Protein AF-A0AA38XTP7-F1 (afdb_monomer_lite)

Organism: NCBI:txid1002370

Foldseek 3Di:
DDDDQQFAWDDDDLWWTKTFGLADDDAQDKDWDWDWDQDPVRDTDIWTFIWTWPDWADDPDPSIIITIITTDDGDPVSSVVRVVSVVVVVPPDDPPPD

Radius of gyration: 15.28 Å; chains: 1; bounding box: 35×39×45 Å

Sequence (98 aa):
MRDSVVGRLGNVSETGMLMLASAALRDDALYQLRFPLPLADGRSELIDVGVHLLWSEPAHAPGQSWAGFRFLTLSREHRQLLRRWIGEDNDEAPVSTG

pLDDT: mean 90.28, std 13.77, range [47.44, 98.69]

Secondary structure (DSSP, 8-state):
------EEEEEE-SSEEEEEESSPPPTT-EEEEEEEEE-TTS-EEEEEEEEEEEEEEE-SSTT-EEEEEEEEEE-HHHHHHHHHHHHHHTT-------

InterPro domains:
  IPR009875 PilZ domain [PF07238] (5-86)

Structure (mmCIF, N/CA/C/O backbone):
data_AF-A0AA38XTP7-F1
#
_entry.id   AF-A0AA38XTP7-F1
#
loop_
_atom_site.group_PDB
_atom_site.id
_atom_site.type_symbol
_atom_site.label_atom_id
_atom_site.label_alt_id
_atom_site.label_comp_id
_atom_site.label_asym_id
_atom_site.label_entity_id
_atom_site.label_seq_id
_atom_site.pdbx_PDB_ins_code
_atom_site.Cartn_x
_atom_site.Cartn_y
_atom_site.Cartn_z
_atom_site.occupancy
_atom_site.B_iso_or_equiv
_atom_site.auth_seq_id
_atom_site.auth_comp_id
_atom_site.auth_asym_id
_atom_site.auth_atom_id
_atom_site.pdbx_PDB_model_num
ATOM 1 N N . MET A 1 1 ? -9.640 -18.787 -2.794 1.00 50.50 1 MET A N 1
ATOM 2 C CA . MET A 1 1 ? -8.407 -17.978 -2.895 1.00 50.50 1 MET A CA 1
ATOM 3 C C . MET A 1 1 ? -7.812 -17.923 -1.499 1.00 50.50 1 MET A C 1
ATOM 5 O O . MET A 1 1 ? -8.574 -17.670 -0.579 1.00 50.50 1 MET A O 1
ATOM 9 N N . ARG A 1 2 ? -6.544 -18.302 -1.310 1.00 62.69 2 ARG A N 1
ATOM 10 C CA . ARG A 1 2 ? -5.877 -18.194 -0.002 1.00 62.69 2 ARG A CA 1
ATOM 11 C C . ARG A 1 2 ? -5.189 -16.840 0.065 1.00 62.69 2 ARG A C 1
ATOM 13 O O . ARG A 1 2 ? -4.568 -16.449 -0.922 1.00 62.69 2 ARG A O 1
ATOM 20 N N . ASP A 1 3 ? -5.287 -16.183 1.209 1.00 79.19 3 ASP A N 1
ATOM 21 C CA . ASP A 1 3 ? -4.486 -14.999 1.489 1.00 79.19 3 ASP A CA 1
ATOM 22 C C . ASP A 1 3 ? -3.006 -15.411 1.488 1.00 79.19 3 ASP A C 1
ATOM 24 O O . ASP A 1 3 ? -2.626 -16.412 2.101 1.00 79.19 3 ASP A O 1
ATOM 28 N N . SER A 1 4 ? -2.182 -14.674 0.746 1.00 89.94 4 SER A N 1
ATOM 29 C CA . SER A 1 4 ? -0.731 -14.858 0.694 1.00 89.94 4 SER A CA 1
ATOM 30 C C . SER A 1 4 ? -0.066 -13.551 1.077 1.00 89.94 4 SER A C 1
ATOM 32 O O . SER A 1 4 ? -0.471 -12.486 0.613 1.00 89.94 4 SER A O 1
ATOM 34 N N . VAL A 1 5 ? 0.989 -13.629 1.884 1.00 94.25 5 VAL A N 1
ATOM 35 C CA . VAL A 1 5 ? 1.827 -12.464 2.172 1.00 94.25 5 VAL A CA 1
ATOM 36 C C . VAL A 1 5 ? 2.607 -12.116 0.904 1.00 94.25 5 VAL A C 1
ATOM 38 O O . VAL A 1 5 ? 3.327 -12.958 0.371 1.00 94.25 5 VAL A O 1
ATOM 41 N N . VAL A 1 6 ? 2.435 -10.891 0.405 1.00 95.56 6 VAL A N 1
ATOM 42 C CA . VAL A 1 6 ? 3.096 -10.393 -0.820 1.00 95.56 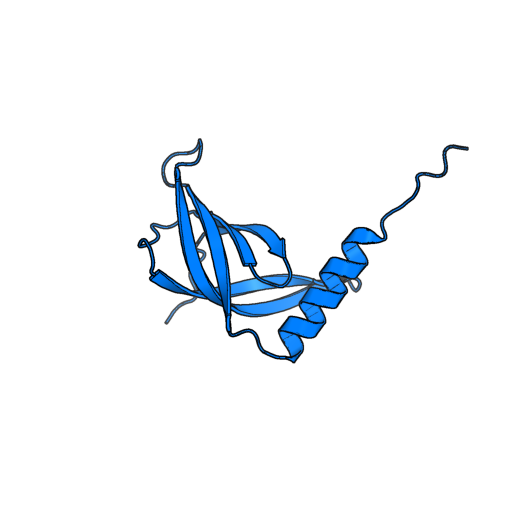6 VAL A CA 1
ATOM 43 C C . VAL A 1 6 ? 4.207 -9.382 -0.539 1.00 95.56 6 VAL A C 1
ATOM 45 O O . VAL A 1 6 ? 4.947 -9.004 -1.446 1.00 95.56 6 VAL A O 1
ATOM 48 N N . GLY A 1 7 ? 4.341 -8.947 0.711 1.00 96.25 7 GLY A N 1
ATOM 49 C CA . GLY A 1 7 ? 5.354 -7.990 1.121 1.00 96.25 7 GLY A CA 1
ATOM 50 C C . GLY A 1 7 ? 5.062 -7.378 2.480 1.00 96.25 7 GLY A C 1
ATOM 51 O O . GLY A 1 7 ? 4.163 -7.809 3.206 1.00 96.25 7 GLY A O 1
ATOM 52 N N . ARG A 1 8 ? 5.838 -6.348 2.804 1.00 96.94 8 ARG A N 1
ATOM 53 C CA . ARG A 1 8 ? 5.705 -5.543 4.014 1.00 96.94 8 ARG A CA 1
ATOM 54 C C . ARG A 1 8 ? 5.397 -4.100 3.642 1.00 96.94 8 ARG A C 1
ATOM 56 O O . ARG A 1 8 ? 6.093 -3.515 2.815 1.00 96.94 8 ARG A O 1
ATOM 63 N N . LEU A 1 9 ? 4.381 -3.526 4.275 1.00 96.94 9 LEU A N 1
ATOM 64 C CA . LEU A 1 9 ? 4.056 -2.110 4.132 1.00 96.94 9 LEU A CA 1
ATOM 65 C C . LEU A 1 9 ? 5.214 -1.258 4.677 1.00 96.94 9 LEU A C 1
ATOM 67 O O . LEU A 1 9 ? 5.665 -1.479 5.801 1.00 96.94 9 LEU A O 1
ATOM 71 N N . GLY A 1 10 ? 5.717 -0.339 3.856 1.00 96.06 10 GLY A N 1
ATOM 72 C CA . GLY A 1 10 ? 6.785 0.594 4.209 1.00 96.06 10 GLY A CA 1
ATOM 73 C C . GLY A 1 10 ? 6.234 1.955 4.618 1.00 96.06 10 GLY A C 1
ATOM 74 O O . GLY A 1 10 ? 6.553 2.446 5.693 1.00 96.06 10 GLY A O 1
ATOM 75 N N . ASN A 1 11 ? 5.382 2.541 3.776 1.00 95.31 11 ASN A N 1
ATOM 76 C CA . ASN A 1 11 ? 4.648 3.762 4.093 1.00 95.31 11 ASN A CA 1
ATOM 77 C C . ASN A 1 11 ? 3.225 3.698 3.529 1.00 95.31 11 ASN A C 1
ATOM 79 O O . ASN A 1 11 ? 2.929 2.901 2.633 1.00 95.31 11 ASN A O 1
ATOM 83 N N . VAL A 1 12 ? 2.348 4.547 4.053 1.00 96.69 12 VAL A N 1
ATOM 84 C CA . VAL A 1 12 ? 0.971 4.673 3.584 1.00 96.69 12 VAL A CA 1
ATOM 85 C C . VAL A 1 12 ? 0.536 6.132 3.632 1.00 96.69 12 VAL A C 1
ATOM 87 O O . VAL A 1 12 ? 0.945 6.884 4.511 1.00 96.69 12 VAL A O 1
ATOM 90 N N . SER A 1 13 ? -0.283 6.536 2.668 1.00 95.12 13 SER A N 1
ATOM 91 C CA . SER A 1 13 ? -0.957 7.832 2.628 1.00 95.12 13 SER A CA 1
ATOM 92 C C . SER A 1 13 ? -2.450 7.630 2.361 1.00 95.12 13 SER A C 1
ATOM 94 O O . SER A 1 13 ? -2.909 6.509 2.149 1.00 95.12 13 SER A O 1
ATOM 96 N N . GLU A 1 14 ? -3.235 8.709 2.308 1.00 94.06 14 GLU A N 1
ATOM 97 C CA . GLU A 1 14 ? -4.662 8.621 1.959 1.00 94.06 14 GLU A CA 1
ATOM 98 C C . GLU A 1 14 ? -4.921 8.066 0.543 1.00 94.06 14 GLU A C 1
ATOM 100 O O . GLU A 1 14 ? -6.035 7.629 0.236 1.00 94.06 14 GLU A O 1
ATOM 105 N N . THR A 1 15 ? -3.922 8.114 -0.342 1.00 96.00 15 THR A N 1
ATOM 106 C CA . THR A 1 15 ? -4.082 7.838 -1.778 1.00 96.00 15 THR A CA 1
ATOM 107 C C . THR A 1 15 ? -3.193 6.719 -2.300 1.00 96.00 15 THR A C 1
ATOM 109 O O . THR A 1 15 ? -3.354 6.315 -3.454 1.00 96.00 15 THR A O 1
ATOM 112 N N . GLY A 1 16 ? -2.275 6.195 -1.494 1.00 97.50 16 GLY A N 1
ATOM 113 C CA . GLY A 1 16 ? -1.329 5.193 -1.951 1.00 97.50 16 GLY A CA 1
ATOM 114 C C . GLY A 1 16 ? -0.502 4.579 -0.837 1.00 97.50 16 GLY A C 1
ATOM 115 O O . GLY A 1 16 ? -0.678 4.871 0.345 1.00 97.50 16 GLY A O 1
ATOM 116 N N . MET A 1 17 ? 0.411 3.706 -1.242 1.00 98.00 17 MET A N 1
ATOM 117 C CA . MET A 1 17 ? 1.326 3.039 -0.327 1.00 98.00 17 MET A CA 1
ATOM 118 C C . MET A 1 17 ? 2.628 2.634 -1.008 1.00 98.00 17 MET A C 1
ATOM 120 O O . MET A 1 17 ? 2.658 2.360 -2.212 1.00 98.00 17 MET A O 1
ATOM 124 N N . LEU A 1 18 ? 3.679 2.536 -0.204 1.00 98.25 18 LEU A N 1
ATOM 125 C CA . LEU A 1 18 ? 4.939 1.892 -0.541 1.00 98.25 18 LEU A CA 1
ATOM 126 C C . LEU A 1 18 ? 4.986 0.525 0.131 1.00 98.25 18 LEU A C 1
ATOM 128 O O . LEU A 1 18 ? 4.752 0.406 1.334 1.00 98.25 18 LEU A O 1
ATOM 132 N N . MET A 1 19 ? 5.358 -0.499 -0.625 1.00 98.19 19 MET A N 1
ATOM 133 C CA . MET A 1 19 ? 5.566 -1.846 -0.109 1.00 98.19 19 MET A CA 1
ATOM 134 C C . MET A 1 19 ? 6.968 -2.328 -0.461 1.00 98.19 19 MET A C 1
ATOM 136 O O . MET A 1 19 ? 7.424 -2.155 -1.589 1.00 98.19 19 MET A O 1
ATOM 140 N N . LEU A 1 20 ? 7.621 -2.987 0.492 1.00 98.06 20 LEU A N 1
ATOM 141 C CA . LEU A 1 20 ? 8.730 -3.887 0.209 1.00 98.06 20 LEU A CA 1
ATOM 142 C C . LEU A 1 20 ? 8.132 -5.245 -0.166 1.00 98.06 20 LEU A C 1
ATOM 144 O O . LEU A 1 20 ? 7.738 -6.024 0.706 1.00 98.06 20 LEU A O 1
ATOM 148 N N . ALA A 1 21 ? 7.979 -5.492 -1.461 1.00 97.69 21 ALA A N 1
ATOM 149 C CA . ALA A 1 21 ? 7.432 -6.729 -1.986 1.00 97.69 21 ALA A CA 1
ATOM 150 C C . ALA A 1 21 ? 8.403 -7.892 -1.750 1.00 97.69 21 ALA A C 1
ATOM 152 O O . ALA A 1 21 ? 9.614 -7.754 -1.907 1.00 97.69 21 ALA A O 1
ATOM 153 N N . SER A 1 22 ? 7.852 -9.049 -1.392 1.00 95.88 22 SER A N 1
ATOM 154 C CA . SER A 1 22 ? 8.566 -10.329 -1.263 1.00 95.88 22 SER A CA 1
ATOM 155 C C . SER A 1 22 ? 8.040 -11.379 -2.246 1.00 95.88 22 SER A C 1
ATOM 157 O O . SER A 1 22 ? 8.345 -12.564 -2.129 1.00 95.88 22 SER A O 1
ATOM 159 N N . ALA A 1 23 ? 7.195 -10.946 -3.180 1.00 94.06 23 ALA A N 1
ATOM 160 C CA . ALA A 1 23 ? 6.609 -11.741 -4.242 1.00 94.06 23 ALA A CA 1
ATOM 161 C C . ALA A 1 23 ? 6.791 -11.010 -5.574 1.00 94.06 23 ALA A C 1
ATOM 163 O O . ALA A 1 23 ? 6.854 -9.781 -5.613 1.00 94.06 23 ALA A O 1
ATOM 164 N N . ALA A 1 24 ? 6.846 -11.769 -6.670 1.00 93.69 24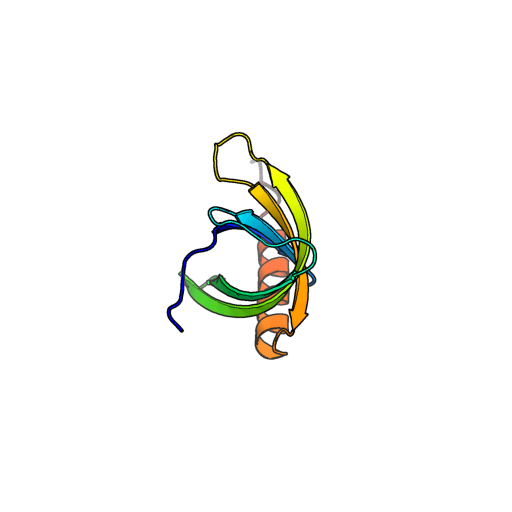 ALA A N 1
ATOM 165 C CA . ALA A 1 24 ? 6.903 -11.186 -8.001 1.00 93.69 24 ALA A CA 1
ATOM 166 C C . ALA A 1 24 ? 5.609 -10.413 -8.289 1.00 93.69 24 ALA A C 1
ATOM 168 O O . ALA A 1 24 ? 4.513 -10.978 -8.251 1.00 93.69 24 ALA A O 1
ATOM 169 N N . LEU A 1 25 ? 5.756 -9.127 -8.590 1.00 95.62 25 LEU A N 1
ATOM 170 C CA . LEU A 1 25 ? 4.669 -8.273 -9.038 1.00 95.62 25 LEU A CA 1
ATOM 171 C C . LEU A 1 25 ? 4.736 -8.149 -10.557 1.00 95.62 25 LEU A C 1
ATOM 173 O O . LEU A 1 25 ? 5.805 -8.007 -11.141 1.00 95.62 25 LEU A O 1
ATOM 177 N N . ARG A 1 26 ? 3.575 -8.214 -11.196 1.00 97.19 26 ARG A N 1
ATOM 178 C CA . ARG A 1 26 ? 3.400 -7.850 -12.596 1.00 97.19 26 ARG A CA 1
ATOM 179 C C . ARG A 1 26 ? 3.260 -6.337 -12.723 1.00 97.19 26 ARG A C 1
ATOM 181 O O . ARG A 1 26 ? 2.407 -5.761 -12.045 1.00 97.19 26 ARG A O 1
ATOM 188 N N . ASP A 1 27 ? 4.049 -5.755 -13.617 1.00 95.38 27 ASP A N 1
ATOM 189 C CA . ASP A 1 27 ? 4.015 -4.334 -13.967 1.00 95.38 27 ASP A CA 1
ATOM 190 C C . ASP A 1 27 ? 2.624 -3.889 -14.436 1.00 95.38 27 ASP A C 1
ATOM 192 O O . ASP A 1 27 ? 1.919 -4.652 -15.105 1.00 95.38 27 ASP A O 1
ATOM 196 N N . ASP A 1 28 ? 2.241 -2.661 -14.064 1.00 94.88 28 ASP A N 1
ATOM 197 C CA . ASP A 1 28 ? 0.970 -2.005 -14.436 1.00 94.88 28 ASP A CA 1
ATOM 198 C C . ASP A 1 28 ? -0.292 -2.825 -14.070 1.00 94.88 28 ASP A C 1
ATOM 200 O O . ASP A 1 28 ? -1.372 -2.673 -14.639 1.00 94.88 28 ASP A O 1
ATOM 204 N N . ALA A 1 29 ? -0.171 -3.757 -13.119 1.00 97.75 29 ALA A N 1
ATOM 205 C CA . ALA A 1 29 ? -1.270 -4.629 -12.725 1.00 97.75 29 ALA A CA 1
ATOM 206 C C . ALA A 1 29 ? -2.104 -4.053 -11.573 1.00 97.75 29 ALA A C 1
ATOM 208 O O . ALA A 1 29 ? -1.646 -3.255 -10.745 1.00 97.75 29 ALA A O 1
ATOM 209 N N . LEU A 1 30 ? -3.353 -4.521 -11.511 1.00 98.25 30 LEU A N 1
ATOM 210 C CA . LEU A 1 30 ? -4.290 -4.228 -10.435 1.00 98.25 30 LEU A CA 1
ATOM 211 C C . LEU A 1 30 ? -4.309 -5.373 -9.426 1.00 98.25 30 LEU A C 1
ATOM 213 O O . LEU A 1 30 ? -4.421 -6.537 -9.811 1.00 98.25 30 LEU A O 1
ATOM 217 N N . TYR A 1 31 ? -4.270 -5.036 -8.142 1.00 96.94 31 TYR A N 1
ATOM 218 C CA . TYR A 1 31 ? -4.313 -6.009 -7.053 1.00 96.94 31 TYR A CA 1
ATOM 219 C C . TYR A 1 31 ? -5.411 -5.660 -6.057 1.00 96.94 31 TYR A C 1
ATOM 221 O O . TYR A 1 31 ? -5.715 -4.489 -5.842 1.00 96.94 31 TYR A O 1
ATOM 229 N N . GLN A 1 32 ? -5.980 -6.684 -5.427 1.00 96.50 32 GLN A N 1
ATOM 230 C CA . GLN A 1 32 ? -6.718 -6.539 -4.176 1.00 96.50 32 GLN A CA 1
ATOM 231 C C . GLN A 1 32 ? -5.783 -6.967 -3.058 1.00 96.50 32 GLN A C 1
ATOM 233 O O . GLN A 1 32 ? -5.308 -8.103 -3.050 1.00 96.50 32 GLN A O 1
ATOM 238 N N . LEU A 1 33 ? -5.474 -6.031 -2.172 1.00 96.38 33 LEU A N 1
ATOM 239 C CA . LEU A 1 33 ? -4.553 -6.223 -1.068 1.00 96.38 33 LEU A CA 1
ATOM 240 C C . LEU A 1 33 ? -5.260 -5.913 0.241 1.00 96.38 33 LEU A C 1
ATOM 242 O O . LEU A 1 33 ? -6.250 -5.183 0.291 1.00 96.38 33 LEU A O 1
ATOM 246 N N . ARG A 1 34 ? -4.702 -6.470 1.307 1.00 96.31 34 ARG A N 1
ATOM 247 C CA . ARG A 1 34 ? -5.139 -6.230 2.669 1.00 96.31 34 ARG A CA 1
ATOM 248 C C . ARG A 1 34 ? -3.927 -5.940 3.529 1.00 96.31 34 ARG A C 1
ATOM 250 O O . ARG A 1 34 ? -2.923 -6.642 3.419 1.00 96.31 34 ARG A O 1
ATOM 257 N N . PHE A 1 35 ? -4.030 -4.951 4.406 1.00 96.62 35 PHE A N 1
ATOM 258 C CA . PHE A 1 35 ? -3.004 -4.693 5.411 1.00 96.62 35 PHE A CA 1
ATOM 259 C C . PHE A 1 35 ? -3.633 -4.358 6.769 1.00 96.62 35 PHE A C 1
ATOM 261 O O . PHE A 1 35 ? -4.716 -3.772 6.809 1.00 96.62 35 PHE A O 1
ATOM 268 N N . PRO A 1 36 ? -2.994 -4.746 7.886 1.00 96.00 36 PRO A N 1
ATOM 269 C CA . PRO A 1 36 ? -3.425 -4.319 9.209 1.00 96.00 36 PRO A CA 1
ATOM 270 C C . PRO A 1 36 ? -3.047 -2.852 9.447 1.00 96.00 36 PRO A C 1
ATOM 272 O O . PRO A 1 36 ? -1.914 -2.450 9.183 1.00 96.00 36 PRO A O 1
ATOM 275 N N . LEU A 1 37 ? -3.987 -2.073 9.975 1.00 95.25 37 LEU A N 1
ATOM 276 C CA . LEU A 1 37 ? -3.793 -0.707 10.446 1.00 95.25 37 LEU A CA 1
ATOM 277 C C . LEU A 1 37 ? -3.878 -0.707 11.981 1.00 95.25 37 LEU A C 1
ATOM 279 O O . LEU A 1 37 ? -4.956 -0.988 12.517 1.00 95.25 37 LEU A O 1
ATOM 283 N N . PRO A 1 38 ? -2.772 -0.454 12.700 1.00 94.00 38 PRO A N 1
ATOM 284 C CA . PRO A 1 38 ? -2.783 -0.436 14.159 1.00 94.00 38 PRO A CA 1
ATOM 285 C C . PRO A 1 38 ? -3.603 0.752 14.668 1.00 94.00 38 PRO A C 1
ATOM 287 O O . PRO A 1 38 ? -3.524 1.835 14.108 1.00 94.00 38 PRO A O 1
ATOM 290 N N . LEU A 1 39 ? -4.388 0.569 15.725 1.00 91.44 39 LEU A N 1
ATOM 291 C CA . LEU A 1 39 ? -5.210 1.617 16.331 1.00 91.44 39 LEU A CA 1
ATOM 292 C C . LEU A 1 39 ? -4.672 1.983 17.720 1.00 91.44 39 LEU A C 1
ATOM 294 O O . LEU A 1 39 ? -4.011 1.173 18.371 1.00 91.44 39 LEU A O 1
ATOM 298 N N . ALA A 1 40 ? -5.006 3.184 18.201 1.00 87.19 40 ALA A N 1
ATOM 299 C CA . ALA A 1 40 ? -4.546 3.702 19.495 1.00 87.19 40 ALA A CA 1
ATOM 300 C C . ALA A 1 40 ? -4.953 2.837 20.706 1.00 87.19 40 ALA A C 1
ATOM 302 O O . ALA A 1 40 ? -4.297 2.858 21.744 1.00 87.19 40 ALA A O 1
A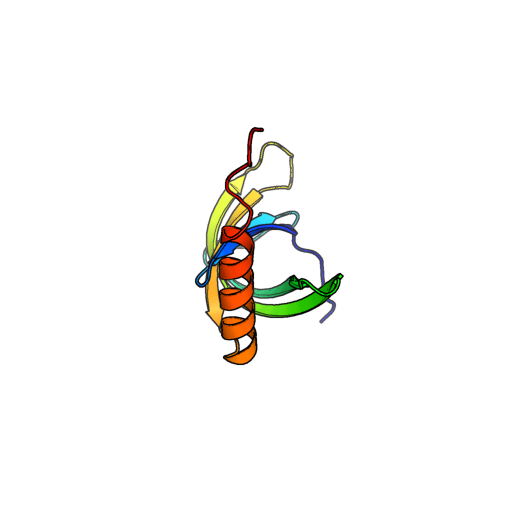TOM 303 N N . ASP A 1 41 ? -6.019 2.045 20.583 1.00 88.31 41 ASP A N 1
ATOM 304 C CA . ASP A 1 41 ? -6.493 1.132 21.630 1.00 88.31 41 ASP A CA 1
ATOM 305 C C . ASP A 1 41 ? -5.761 -0.226 21.650 1.00 88.31 41 ASP A C 1
ATOM 307 O O . ASP A 1 41 ? -6.168 -1.146 22.363 1.00 88.31 41 ASP A O 1
ATOM 311 N N . GLY A 1 42 ? -4.690 -0.368 20.862 1.00 89.00 42 GLY A N 1
ATOM 312 C CA . GLY A 1 42 ? -3.889 -1.585 20.751 1.00 89.00 42 GLY A CA 1
ATOM 313 C C . GLY A 1 42 ? -4.491 -2.655 19.838 1.00 89.00 42 GLY A C 1
ATOM 314 O O . GLY A 1 42 ? -3.893 -3.721 19.673 1.00 89.00 42 GLY A O 1
ATOM 315 N N . ARG A 1 43 ? -5.656 -2.406 19.228 1.00 92.81 43 ARG A N 1
ATOM 316 C CA . ARG A 1 43 ? -6.233 -3.293 18.208 1.00 92.81 43 ARG A CA 1
ATOM 317 C C . ARG A 1 43 ? -5.641 -2.994 16.832 1.00 92.81 43 ARG A C 1
ATOM 319 O O . ARG A 1 43 ? -4.860 -2.067 16.639 1.00 92.81 43 ARG A O 1
ATOM 326 N N . SER A 1 44 ? -6.002 -3.804 15.845 1.00 94.38 44 SER A N 1
ATOM 327 C CA . SER A 1 44 ? -5.709 -3.522 14.441 1.00 94.38 44 SER A CA 1
ATOM 328 C C . SER A 1 44 ? -6.945 -3.772 13.600 1.00 94.38 44 SER A C 1
ATOM 330 O O . SER A 1 44 ? -7.598 -4.802 13.768 1.00 94.38 44 SER A O 1
ATOM 332 N N . GLU A 1 45 ? -7.232 -2.851 12.687 1.00 96.06 45 GLU A N 1
ATOM 333 C CA . GLU A 1 45 ? -8.279 -3.027 11.685 1.00 96.06 45 GLU A CA 1
ATOM 334 C C . GLU A 1 45 ? -7.661 -3.500 10.371 1.00 96.06 45 GLU A C 1
ATOM 336 O O . GLU A 1 45 ? -6.595 -3.034 9.970 1.00 96.06 45 GLU A O 1
ATOM 341 N N . LEU A 1 46 ? -8.320 -4.428 9.680 1.00 96.19 46 LEU A N 1
ATOM 342 C CA . LEU A 1 46 ? -7.872 -4.882 8.367 1.00 96.19 46 LEU A CA 1
ATOM 343 C C . LEU A 1 46 ? -8.417 -3.959 7.280 1.00 96.19 46 LEU A C 1
ATOM 345 O O . LEU A 1 46 ? -9.620 -3.893 7.050 1.00 96.19 46 LEU A O 1
ATOM 349 N N . ILE A 1 47 ? -7.516 -3.286 6.572 1.00 96.56 47 ILE A N 1
ATOM 350 C CA . ILE A 1 47 ? -7.860 -2.423 5.450 1.00 96.56 47 ILE A CA 1
ATOM 351 C C . ILE A 1 47 ? -7.811 -3.234 4.161 1.00 96.56 47 ILE A C 1
ATOM 353 O O 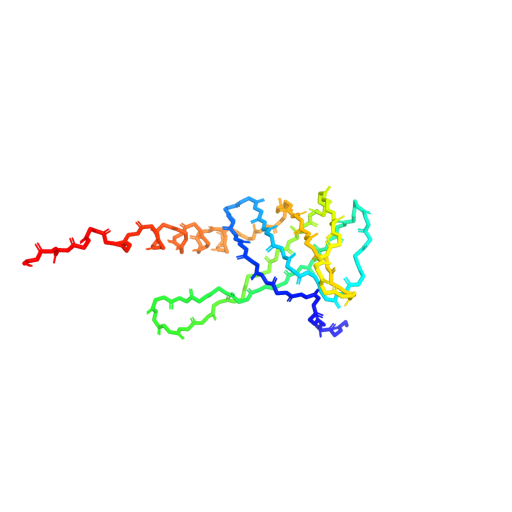. ILE A 1 47 ? -6.733 -3.596 3.696 1.00 96.56 47 ILE A O 1
ATOM 357 N N . ASP A 1 48 ? -8.980 -3.479 3.572 1.00 96.06 48 ASP A N 1
ATOM 358 C CA . ASP A 1 48 ? -9.113 -3.992 2.206 1.00 96.06 48 ASP A CA 1
ATOM 359 C C . ASP A 1 48 ? -9.022 -2.848 1.192 1.00 96.06 48 ASP A C 1
ATOM 361 O O . ASP A 1 48 ? -9.769 -1.864 1.284 1.00 96.06 48 ASP A O 1
ATOM 365 N N . VAL A 1 49 ? -8.119 -2.985 0.219 1.00 97.56 49 VAL A N 1
ATOM 366 C CA . VAL A 1 49 ? -7.829 -1.954 -0.777 1.00 97.56 49 VAL A CA 1
ATOM 367 C C . VAL A 1 49 ? -7.556 -2.555 -2.156 1.00 97.56 49 VAL A C 1
ATOM 369 O O . VAL A 1 49 ? -6.771 -3.486 -2.326 1.00 97.56 49 VAL A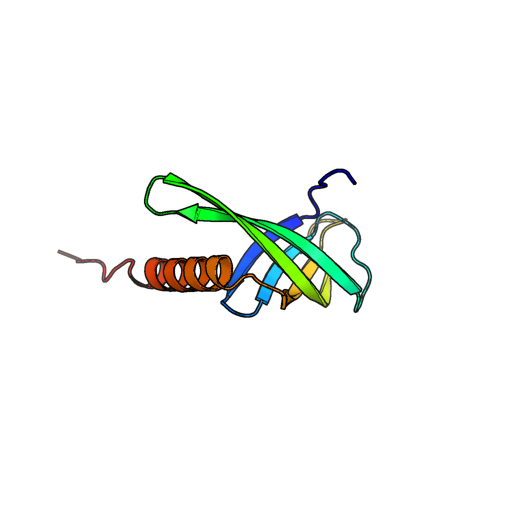 O 1
ATOM 372 N N . GLY A 1 50 ? -8.178 -1.970 -3.176 1.00 98.19 50 GLY A N 1
ATOM 373 C CA . GLY A 1 50 ? -7.804 -2.208 -4.566 1.00 98.19 50 GLY A CA 1
ATOM 374 C C . GLY A 1 50 ? -6.733 -1.213 -4.973 1.00 98.19 50 GLY A C 1
ATOM 375 O O . GLY A 1 50 ? -6.902 -0.015 -4.742 1.00 98.19 50 GLY A O 1
ATOM 376 N N . VAL A 1 51 ? -5.652 -1.681 -5.586 1.00 98.50 51 VAL A N 1
ATOM 377 C CA . VAL A 1 51 ? -4.486 -0.859 -5.915 1.00 98.50 51 VAL A CA 1
ATOM 378 C C . VAL A 1 51 ? -4.032 -1.037 -7.355 1.00 98.50 51 VAL A C 1
ATOM 380 O O . VAL A 1 51 ? -4.223 -2.097 -7.947 1.00 98.50 51 VAL A O 1
ATOM 383 N N . HIS A 1 52 ? -3.391 -0.005 -7.898 1.00 98.69 52 HIS A N 1
ATOM 384 C CA . HIS A 1 52 ? -2.636 -0.064 -9.146 1.00 98.69 52 HIS A CA 1
ATOM 385 C C . HIS A 1 52 ? -1.147 0.073 -8.846 1.00 98.69 52 HIS A C 1
ATOM 387 O O . HIS A 1 52 ? -0.753 1.052 -8.203 1.00 98.69 52 HIS A O 1
ATOM 393 N N . LEU A 1 53 ? -0.341 -0.880 -9.315 1.00 98.62 53 LEU A N 1
ATOM 394 C CA . LEU A 1 53 ? 1.115 -0.778 -9.271 1.00 98.62 53 LEU A CA 1
ATOM 395 C C . LEU A 1 53 ? 1.585 0.319 -10.232 1.00 98.62 53 LEU A C 1
ATOM 397 O O . LEU A 1 53 ? 1.273 0.271 -11.414 1.00 98.62 53 LEU A O 1
ATOM 401 N N . LEU A 1 54 ? 2.328 1.302 -9.725 1.00 98.25 54 LEU A N 1
ATOM 402 C CA . LEU A 1 54 ? 2.859 2.411 -10.523 1.00 98.25 54 LEU A CA 1
ATOM 403 C C . LEU A 1 54 ? 4.291 2.160 -10.987 1.00 98.25 54 LEU A C 1
ATOM 405 O O . LEU A 1 54 ? 4.657 2.527 -12.097 1.00 98.25 54 LEU A O 1
ATOM 409 N N . TRP A 1 55 ? 5.100 1.569 -10.116 1.00 98.06 55 TRP A N 1
ATOM 410 C CA . TRP A 1 55 ? 6.499 1.260 -10.376 1.00 98.06 55 TRP A CA 1
ATOM 411 C C . TRP A 1 55 ? 6.958 0.144 -9.441 1.00 98.06 55 TRP A C 1
ATOM 413 O O . TRP A 1 55 ? 6.434 0.007 -8.330 1.00 98.06 55 TRP A O 1
ATOM 423 N N . SER A 1 56 ? 7.950 -0.634 -9.877 1.00 97.81 56 SER A N 1
ATOM 424 C CA . SER A 1 56 ? 8.667 -1.584 -9.031 1.00 97.81 56 SER A CA 1
ATOM 425 C C . SER A 1 56 ? 10.160 -1.546 -9.335 1.00 97.81 56 SER A C 1
ATOM 427 O O . SER A 1 56 ? 10.565 -1.641 -10.490 1.00 97.81 56 SER A O 1
ATOM 429 N N . GLU A 1 57 ? 10.974 -1.412 -8.294 1.00 97.12 57 GLU A N 1
ATOM 430 C CA . GLU A 1 57 ? 12.429 -1.329 -8.394 1.00 97.12 57 GLU A CA 1
ATOM 431 C C . GLU A 1 57 ? 13.080 -2.376 -7.483 1.00 97.12 57 GLU A C 1
ATOM 433 O O . GLU A 1 57 ? 12.632 -2.551 -6.346 1.00 97.12 57 GLU A O 1
ATOM 438 N N . PRO A 1 58 ? 14.127 -3.091 -7.931 1.00 96.62 58 PRO A N 1
ATOM 439 C CA . PRO A 1 58 ? 14.827 -4.058 -7.091 1.00 96.62 58 PRO A CA 1
ATOM 440 C C . PRO A 1 58 ? 15.326 -3.434 -5.782 1.00 96.62 58 PRO A C 1
ATOM 442 O O . PRO A 1 58 ? 15.924 -2.360 -5.779 1.00 96.62 58 PRO A O 1
ATOM 445 N N . ALA A 1 59 ? 15.111 -4.129 -4.667 1.00 95.25 59 ALA A N 1
ATOM 446 C CA . ALA A 1 59 ? 15.709 -3.762 -3.390 1.00 95.25 59 ALA A CA 1
ATOM 447 C C . ALA A 1 59 ? 17.140 -4.322 -3.283 1.00 95.25 59 ALA A C 1
ATOM 449 O O . ALA A 1 59 ? 17.602 -5.088 -4.128 1.00 95.25 59 ALA A O 1
ATOM 450 N N . HIS A 1 60 ? 17.846 -3.977 -2.203 1.00 92.31 60 HIS A N 1
ATOM 451 C CA . HIS A 1 60 ? 19.187 -4.518 -1.943 1.00 92.31 60 HIS A CA 1
ATOM 452 C C . HIS A 1 60 ? 19.194 -6.041 -1.731 1.00 92.31 60 HIS A C 1
ATOM 454 O O . HIS A 1 60 ? 20.189 -6.699 -2.031 1.00 92.31 60 HIS A O 1
ATOM 460 N N . ALA A 1 61 ? 18.105 -6.604 -1.201 1.00 90.62 61 ALA A N 1
ATOM 461 C CA . ALA A 1 61 ? 17.979 -8.036 -0.969 1.00 90.62 61 ALA A CA 1
ATOM 462 C C . ALA A 1 61 ? 17.420 -8.754 -2.216 1.00 90.62 61 ALA A C 1
ATOM 464 O O . ALA A 1 61 ? 16.395 -8.324 -2.754 1.00 90.62 61 ALA A O 1
ATOM 465 N N . PRO A 1 62 ? 18.028 -9.873 -2.659 1.00 91.00 62 PRO A N 1
ATOM 466 C CA . PRO A 1 62 ? 17.510 -10.659 -3.774 1.00 91.00 62 PRO A CA 1
ATOM 467 C C . PRO A 1 62 ? 16.068 -11.123 -3.547 1.00 91.00 62 PRO A C 1
ATOM 469 O O . PRO A 1 62 ? 15.711 -11.572 -2.459 1.00 91.00 62 PRO A O 1
ATOM 472 N N . GLY A 1 63 ? 15.247 -11.044 -4.596 1.00 91.50 63 GLY A N 1
ATOM 473 C CA . GLY A 1 63 ? 13.836 -11.437 -4.539 1.00 91.50 63 GLY A CA 1
ATOM 474 C C . GLY A 1 63 ? 12.921 -10.430 -3.837 1.00 91.50 63 GLY A C 1
ATOM 475 O O . GLY A 1 63 ? 11.737 -10.717 -3.676 1.00 91.50 63 GLY A O 1
ATOM 476 N N . GLN A 1 64 ? 13.443 -9.264 -3.443 1.00 96.69 64 GLN A N 1
ATOM 477 C CA . GLN A 1 64 ? 12.649 -8.155 -2.929 1.00 96.69 64 GLN A CA 1
ATOM 478 C C . GLN A 1 64 ? 12.669 -6.968 -3.889 1.00 96.69 64 GLN A C 1
ATOM 480 O O . GLN A 1 64 ? 13.673 -6.696 -4.552 1.00 96.69 64 GLN A O 1
ATOM 485 N N . SER A 1 65 ? 11.565 -6.232 -3.932 1.00 97.94 65 SER A N 1
ATOM 486 C CA . SER A 1 65 ? 11.470 -4.975 -4.669 1.00 97.94 65 SER A CA 1
ATOM 487 C C . SER A 1 65 ? 10.720 -3.924 -3.867 1.00 97.94 65 SER A C 1
ATOM 489 O O . SER A 1 65 ? 9.787 -4.230 -3.126 1.00 97.94 65 SER A O 1
ATOM 491 N N . TRP A 1 66 ? 11.122 -2.668 -4.011 1.00 98.00 66 TRP A N 1
ATOM 492 C CA . TRP A 1 66 ? 10.267 -1.554 -3.643 1.00 98.00 66 TRP A CA 1
ATOM 493 C C . TRP A 1 66 ? 9.184 -1.402 -4.701 1.00 98.00 66 TRP A C 1
ATOM 495 O O . TRP A 1 66 ? 9.455 -1.507 -5.896 1.00 98.00 66 TRP A O 1
ATOM 505 N N . ALA A 1 67 ? 7.950 -1.193 -4.263 1.00 98.44 67 ALA A N 1
ATOM 506 C CA . ALA A 1 67 ? 6.810 -1.046 -5.148 1.00 98.44 67 ALA A CA 1
ATOM 507 C C . ALA A 1 67 ? 5.892 0.070 -4.654 1.00 98.44 67 ALA A C 1
ATOM 509 O O . ALA A 1 67 ? 5.438 0.053 -3.504 1.00 98.44 67 ALA A O 1
ATOM 510 N N . GLY A 1 68 ? 5.622 1.032 -5.534 1.00 98.44 68 GLY A N 1
ATOM 511 C CA . GLY A 1 68 ? 4.703 2.135 -5.278 1.00 98.44 68 GLY A CA 1
ATOM 512 C C . GLY A 1 68 ? 3.327 1.857 -5.864 1.00 98.44 68 GLY A C 1
ATOM 513 O O . GLY A 1 68 ? 3.201 1.499 -7.035 1.00 98.44 68 GLY A O 1
ATOM 514 N N . PHE A 1 69 ? 2.284 2.065 -5.065 1.00 98.62 69 PHE A N 1
ATOM 515 C CA . PHE A 1 69 ? 0.902 1.818 -5.458 1.00 98.62 69 PHE A CA 1
ATOM 516 C C . PHE A 1 69 ? 0.030 3.056 -5.273 1.00 98.62 6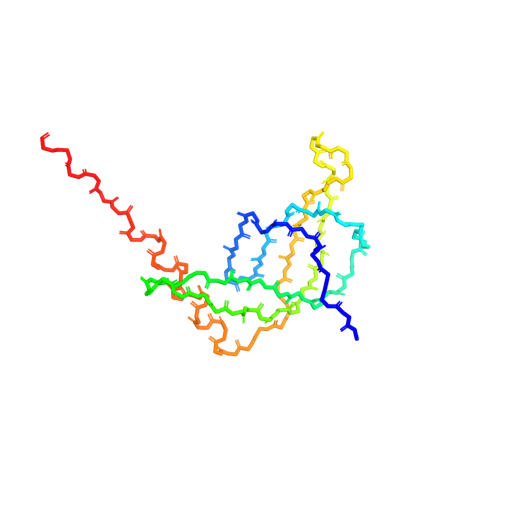9 PHE A C 1
ATOM 518 O O . PHE A 1 69 ? 0.157 3.765 -4.274 1.00 98.62 69 PHE A O 1
ATOM 525 N N . ARG A 1 70 ? -0.933 3.254 -6.180 1.00 98.38 70 ARG A N 1
ATOM 526 C CA . ARG A 1 70 ? -2.086 4.140 -5.938 1.00 98.38 70 ARG A CA 1
ATOM 527 C C . ARG A 1 70 ? -3.311 3.331 -5.538 1.00 98.38 70 ARG A C 1
ATOM 529 O O . ARG A 1 70 ? -3.543 2.245 -6.070 1.00 98.38 70 ARG A O 1
ATOM 536 N N . PHE A 1 71 ? -4.133 3.888 -4.663 1.00 98.12 71 PHE A N 1
ATOM 537 C CA . PHE A 1 71 ? -5.421 3.316 -4.296 1.00 98.12 71 PHE A CA 1
ATOM 538 C C . PHE A 1 71 ? -6.458 3.579 -5.390 1.00 98.12 71 PHE A C 1
ATOM 540 O O . PHE A 1 71 ? -6.605 4.694 -5.887 1.00 98.12 71 PHE A O 1
ATOM 547 N N . LEU A 1 72 ? -7.191 2.532 -5.755 1.00 97.88 72 LEU A N 1
ATOM 548 C CA . LEU A 1 72 ? -8.323 2.567 -6.678 1.00 97.88 72 LEU A CA 1
ATOM 549 C C . LEU A 1 72 ? -9.641 2.459 -5.927 1.00 97.88 72 LEU A C 1
ATOM 551 O O . LEU A 1 72 ? -10.570 3.224 -6.174 1.00 97.88 72 LEU A O 1
ATOM 555 N N . THR A 1 73 ? -9.716 1.504 -5.002 1.00 96.44 73 THR A N 1
ATOM 556 C CA . THR A 1 73 ? -10.931 1.222 -4.243 1.00 96.44 73 THR A CA 1
ATOM 557 C C . THR A 1 73 ? -10.601 1.126 -2.770 1.00 96.44 73 THR A C 1
ATOM 559 O O . THR A 1 73 ? -9.732 0.359 -2.372 1.00 96.44 73 THR A O 1
ATOM 562 N N . LEU A 1 74 ? -11.326 1.894 -1.968 1.00 95.44 74 LEU A N 1
ATOM 563 C CA . LEU A 1 74 ? -11.275 1.865 -0.514 1.00 95.44 74 LEU A CA 1
ATOM 564 C C . LEU A 1 74 ? -12.679 2.212 -0.027 1.00 95.44 74 LEU A C 1
ATOM 566 O O . LEU A 1 74 ? -13.251 3.199 -0.512 1.00 95.44 74 LEU A O 1
ATOM 570 N N . SER A 1 75 ? -13.242 1.408 0.880 1.00 96.00 75 SER A N 1
ATOM 571 C CA . SER A 1 75 ? -14.554 1.706 1.461 1.00 96.00 75 SER A CA 1
ATOM 572 C C . SER A 1 75 ? -14.523 3.070 2.152 1.00 96.00 75 SER A C 1
ATOM 574 O O . SER A 1 75 ? -13.462 3.586 2.525 1.00 96.00 75 SER A O 1
ATOM 576 N N . ARG A 1 76 ? -15.691 3.696 2.306 1.00 95.50 76 ARG A N 1
ATOM 577 C CA . ARG A 1 76 ? -15.772 5.003 2.963 1.00 95.50 76 ARG A CA 1
ATOM 578 C C . ARG A 1 76 ? -15.296 4.906 4.412 1.00 95.50 76 ARG A C 1
ATOM 580 O O . ARG A 1 76 ? -14.585 5.791 4.876 1.00 95.50 76 ARG A O 1
ATOM 587 N N . GLU A 1 77 ? -15.647 3.816 5.077 1.00 95.81 77 GLU A N 1
ATOM 588 C CA . GLU A 1 77 ? -15.285 3.500 6.452 1.00 95.81 77 GLU A CA 1
ATOM 589 C C . GLU A 1 77 ? -13.761 3.326 6.586 1.00 95.81 77 GLU A C 1
ATOM 591 O O . GLU A 1 77 ? -13.141 4.000 7.409 1.00 95.81 77 GLU A O 1
ATOM 596 N N . HIS A 1 78 ? -13.125 2.535 5.709 1.00 96.19 78 HIS A N 1
ATOM 597 C CA . HIS A 1 78 ? -11.664 2.368 5.702 1.00 96.19 78 HIS A CA 1
ATOM 598 C C . HIS A 1 78 ? -10.932 3.672 5.370 1.00 96.19 78 HIS A C 1
ATOM 600 O O . HIS A 1 78 ? -9.900 3.968 5.966 1.00 96.19 78 HIS A O 1
ATOM 606 N N . ARG A 1 79 ? -11.473 4.496 4.464 1.00 95.38 79 ARG A N 1
ATOM 607 C CA . ARG A 1 79 ? -10.890 5.803 4.127 1.00 95.38 79 ARG A CA 1
ATOM 608 C C . ARG A 1 79 ? -10.907 6.760 5.315 1.00 95.38 79 ARG A C 1
ATOM 610 O O . ARG A 1 79 ? -9.918 7.438 5.569 1.00 95.38 79 ARG A O 1
ATOM 617 N N . GLN A 1 80 ? -12.021 6.818 6.042 1.00 95.06 80 GLN A N 1
ATOM 618 C CA . GLN A 1 80 ? -12.135 7.643 7.246 1.00 95.06 80 GLN A CA 1
ATOM 619 C C . GLN A 1 80 ? -11.214 7.148 8.359 1.00 95.06 80 GLN A C 1
ATOM 621 O O . GLN A 1 80 ? -10.627 7.959 9.071 1.00 95.06 80 GLN A O 1
ATOM 626 N N . LEU A 1 81 ? -11.082 5.830 8.510 1.00 95.12 81 LEU A N 1
ATOM 627 C CA . LEU A 1 81 ? -10.175 5.247 9.485 1.00 95.12 81 LEU A CA 1
ATOM 628 C C . LEU A 1 81 ? -8.715 5.581 9.166 1.00 95.12 81 LEU A C 1
ATOM 630 O O . LEU A 1 81 ? -8.029 6.129 10.020 1.00 95.12 81 LEU A O 1
ATOM 634 N N . LEU A 1 82 ? -8.280 5.343 7.926 1.00 95.56 82 LEU A N 1
ATOM 635 C CA . LEU A 1 82 ? -6.922 5.648 7.485 1.00 95.56 82 LEU A CA 1
ATOM 636 C C . LEU A 1 82 ? -6.593 7.137 7.634 1.00 95.56 82 LEU A C 1
ATOM 638 O O . LEU A 1 82 ? -5.525 7.484 8.121 1.00 95.56 82 LEU A O 1
ATOM 642 N N . ARG A 1 83 ? -7.525 8.024 7.270 1.00 94.31 83 ARG A N 1
ATOM 643 C CA . ARG A 1 83 ? -7.332 9.470 7.417 1.00 94.31 83 ARG A CA 1
ATOM 644 C C . ARG A 1 83 ? -7.153 9.895 8.874 1.00 94.31 83 ARG A C 1
ATOM 646 O O . ARG A 1 83 ? -6.317 10.747 9.149 1.00 94.31 83 ARG A O 1
ATOM 653 N N . ARG A 1 84 ? -7.933 9.325 9.799 1.00 93.62 84 ARG A N 1
ATOM 654 C CA . ARG A 1 84 ? -7.764 9.595 11.236 1.00 93.62 84 ARG A CA 1
ATOM 655 C C . ARG A 1 84 ? -6.418 9.092 11.733 1.00 93.62 84 ARG A C 1
ATOM 657 O O . ARG A 1 84 ? -5.702 9.857 12.357 1.00 93.62 84 ARG A O 1
ATOM 664 N N . TRP A 1 85 ? -6.055 7.869 11.362 1.00 94.19 85 TRP A N 1
ATOM 665 C CA . TRP A 1 85 ? -4.781 7.264 11.736 1.00 94.19 85 TRP A CA 1
ATOM 666 C C . TRP A 1 85 ? -3.569 8.085 11.266 1.00 94.19 85 TRP A C 1
ATOM 668 O O . TRP A 1 85 ? -2.670 8.355 12.049 1.00 94.19 85 TRP A O 1
ATOM 678 N N . ILE A 1 86 ? -3.580 8.568 10.016 1.00 92.81 86 ILE A N 1
ATOM 679 C CA . ILE A 1 86 ? -2.527 9.459 9.492 1.00 92.81 86 ILE A CA 1
ATOM 680 C C . ILE A 1 86 ? -2.491 10.790 10.261 1.00 92.81 86 ILE A C 1
ATOM 682 O O . ILE A 1 86 ? -1.426 11.370 10.452 1.00 92.81 86 ILE A O 1
ATOM 686 N N . GLY A 1 87 ? -3.650 11.306 10.677 1.00 88.00 87 GLY A N 1
ATOM 687 C CA . GLY A 1 87 ? -3.725 12.518 11.493 1.00 88.00 87 GLY A CA 1
ATOM 688 C C . GLY A 1 87 ? -3.137 12.327 12.893 1.00 88.00 87 GLY A C 1
ATOM 689 O O . GLY A 1 87 ? -2.434 13.209 13.366 1.00 88.00 87 GLY A O 1
ATOM 690 N N . GLU A 1 88 ? -3.388 11.175 13.516 1.00 78.25 88 GLU A N 1
ATOM 691 C CA . GLU A 1 88 ? -2.883 10.821 14.850 1.00 78.25 88 GLU A CA 1
ATOM 692 C C . GLU A 1 88 ? -1.352 10.651 14.867 1.00 78.25 88 GLU A C 1
ATOM 694 O O . GLU A 1 88 ? -0.705 11.134 15.792 1.00 78.25 88 GLU A O 1
ATOM 699 N N . ASP A 1 89 ? -0.761 10.053 13.824 1.00 59.59 89 ASP A N 1
ATOM 700 C CA . ASP A 1 89 ? 0.702 9.885 13.681 1.00 59.59 89 ASP A CA 1
ATOM 701 C C . ASP A 1 89 ? 1.459 11.231 13.602 1.00 59.59 89 ASP A C 1
ATOM 703 O O . ASP A 1 89 ? 2.641 11.315 13.921 1.00 59.59 89 ASP A O 1
ATOM 707 N N . ASN A 1 90 ? 0.779 12.319 13.216 1.00 60.47 90 ASN A N 1
ATOM 708 C CA . ASN A 1 90 ? 1.381 13.655 13.135 1.00 60.47 90 ASN A CA 1
ATOM 709 C C . ASN A 1 90 ? 1.347 14.445 14.460 1.00 60.47 90 ASN A C 1
ATOM 711 O O . ASN A 1 90 ? 1.975 15.502 14.530 1.00 60.47 90 ASN A O 1
ATOM 715 N N . ASP A 1 91 ? 0.640 13.968 15.492 1.00 58.56 91 ASP A N 1
ATOM 716 C CA . ASP A 1 91 ? 0.493 14.671 16.779 1.00 58.56 91 ASP A CA 1
ATOM 717 C C . ASP A 1 91 ? 1.548 14.257 17.833 1.00 58.56 91 ASP A C 1
ATOM 719 O O . ASP A 1 91 ? 1.536 14.759 18.963 1.00 58.56 91 ASP A O 1
ATOM 723 N N . GLU A 1 92 ? 2.520 13.399 17.489 1.00 48.38 92 GLU A N 1
ATOM 724 C CA . GLU A 1 92 ? 3.619 13.029 18.394 1.00 48.38 92 GLU A CA 1
ATOM 725 C C . GLU A 1 92 ? 4.742 14.107 18.438 1.00 48.38 92 GLU A C 1
ATOM 727 O O . GLU A 1 92 ? 5.793 13.998 17.813 1.00 48.38 92 GLU A O 1
ATOM 732 N N . ALA A 1 93 ? 4.472 15.129 19.274 1.00 48.41 93 ALA A N 1
ATOM 733 C CA . ALA A 1 93 ? 5.355 15.989 20.098 1.00 48.41 93 ALA A CA 1
ATOM 734 C C . ALA A 1 93 ? 6.064 17.251 19.530 1.00 48.41 93 ALA A C 1
ATOM 736 O O . ALA A 1 93 ? 6.829 17.193 18.569 1.00 48.41 93 ALA A O 1
ATOM 737 N N . PRO A 1 94 ? 6.079 18.360 20.310 1.00 47.44 94 PRO A N 1
ATOM 738 C CA . PRO A 1 94 ? 7.320 19.019 20.687 1.00 47.44 94 PRO A CA 1
ATOM 739 C C . PRO A 1 94 ? 7.891 18.346 21.946 1.00 47.44 94 PRO A C 1
ATOM 741 O O . PRO A 1 94 ? 7.247 18.287 22.995 1.00 47.44 94 PRO A O 1
ATOM 744 N N . VAL A 1 95 ? 9.126 17.850 21.847 1.00 58.06 95 VAL A N 1
ATOM 745 C CA . VAL A 1 95 ? 9.933 17.436 23.002 1.00 58.06 95 VAL A CA 1
ATOM 746 C C . VAL A 1 95 ? 10.034 18.625 23.957 1.00 58.06 95 VAL A C 1
ATOM 748 O O . VAL A 1 95 ? 10.644 19.644 23.636 1.00 58.06 95 VAL A O 1
ATOM 751 N N . SER A 1 96 ? 9.427 18.501 25.136 1.00 51.19 96 SER A N 1
ATOM 752 C CA . SER A 1 96 ? 9.666 19.423 26.241 1.00 51.19 96 SER A CA 1
ATOM 753 C C . SER A 1 96 ? 11.059 19.141 26.796 1.00 51.19 96 SER A C 1
ATOM 755 O O . SER A 1 96 ? 11.219 18.324 27.702 1.00 51.19 96 SER A O 1
ATOM 757 N N . THR A 1 97 ? 12.076 19.793 26.238 1.00 54.44 97 THR A N 1
ATOM 758 C CA . THR A 1 97 ? 13.402 19.865 26.856 1.00 54.44 97 THR A CA 1
ATOM 759 C C . THR A 1 97 ? 13.291 20.784 28.070 1.00 54.44 97 THR A C 1
ATOM 761 O O . THR A 1 97 ? 13.300 22.007 27.931 1.00 54.44 97 THR A O 1
ATOM 764 N N . GLY A 1 98 ? 13.076 20.180 29.240 1.00 58.97 98 GLY A N 1
ATOM 765 C CA . GLY A 1 98 ? 13.322 20.817 30.534 1.00 58.97 98 GLY A CA 1
ATOM 766 C C . GLY A 1 98 ? 14.802 20.828 30.882 1.00 58.97 98 GLY A C 1
ATOM 767 O O . GLY A 1 98 ? 15.547 19.999 30.310 1.00 58.97 98 GLY A O 1
#